Protein AF-U9SZT3-F1 (afdb_monomer)

Nearest PDB structures (foldseek):
  4ymj-assembly2_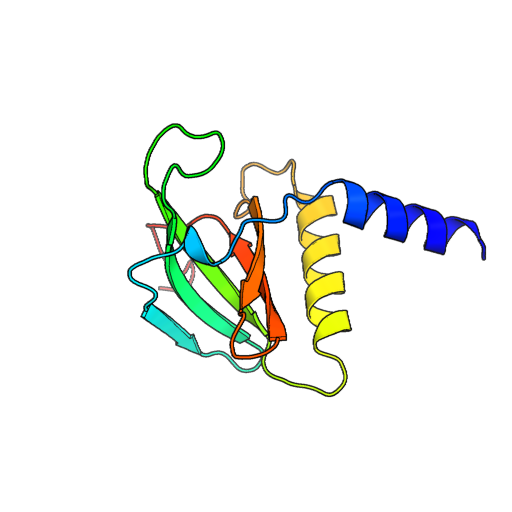B  TM=8.412E-01  e=5.856E-06  Homo sapiens
  4ymj-assembly1_A  TM=8.364E-01  e=5.856E-06  Homo sapiens
  5jfx-assembly1_A  TM=8.282E-01  e=1.746E-05  Homo sapiens
  8j5x-assembly1_A  TM=8.496E-01  e=4.379E-05  Homo sapiens
  5wr7-assembly1_A  TM=8.260E-01  e=4.134E-05  Homo sapiens

Sequence (114 aa):
MHYILSYDIETYKFMNYIPYSQFTNVKELAEGGFSIVYQATWLDGPKYTSDIIAILKRFKNSQDTDKYFVNELKSNYHCYNYAALIKTYGFTKDPQLDIYILVMQYAPEGDLHK

Structure (mmCIF, N/CA/C/O backbone):
data_AF-U9SZT3-F1
#
_entry.id   AF-U9SZT3-F1
#
loop_
_atom_site.group_PDB
_atom_site.id
_atom_site.type_symbol
_atom_site.label_atom_id
_atom_site.label_alt_id
_atom_site.label_comp_id
_atom_site.label_asym_id
_atom_site.label_entity_id
_atom_site.label_seq_id
_atom_site.pdbx_PDB_ins_code
_atom_site.Cartn_x
_atom_site.Cartn_y
_atom_site.Cartn_z
_atom_site.occupancy
_atom_site.B_iso_or_equiv
_atom_site.auth_seq_id
_atom_site.auth_comp_id
_atom_site.auth_asym_id
_atom_site.auth_atom_id
_atom_site.pdbx_PDB_model_num
ATOM 1 N N . MET A 1 1 ? -0.262 -9.446 31.075 1.00 42.59 1 MET A N 1
ATOM 2 C CA . MET A 1 1 ? -1.128 -8.542 30.284 1.00 42.59 1 MET A CA 1
ATOM 3 C C . MET A 1 1 ? -0.422 -7.266 29.785 1.00 42.59 1 MET A C 1
ATOM 5 O O . MET A 1 1 ? -0.983 -6.597 28.937 1.00 42.59 1 MET A O 1
ATOM 9 N N . HIS A 1 2 ? 0.815 -6.949 30.209 1.00 37.81 2 HIS A N 1
ATOM 10 C CA . HIS A 1 2 ? 1.611 -5.847 29.624 1.00 37.81 2 HIS A CA 1
ATOM 11 C C . HIS A 1 2 ? 2.470 -6.236 28.407 1.00 37.81 2 HIS A C 1
ATOM 13 O O . HIS A 1 2 ? 2.779 -5.380 27.591 1.00 37.81 2 HIS A O 1
ATOM 19 N N . TYR A 1 3 ? 2.797 -7.522 28.247 1.00 36.12 3 TYR A N 1
ATOM 20 C CA . TYR A 1 3 ? 3.670 -8.015 27.170 1.00 36.12 3 TYR A CA 1
ATOM 21 C C . TYR A 1 3 ? 3.040 -7.970 25.765 1.00 36.12 3 TYR A C 1
ATOM 23 O O . TYR A 1 3 ? 3.750 -7.893 24.770 1.00 36.12 3 TYR A O 1
ATOM 31 N N . ILE A 1 4 ? 1.706 -8.019 25.677 1.00 42.25 4 ILE A N 1
ATOM 32 C CA . ILE A 1 4 ? 0.982 -8.031 24.393 1.00 42.25 4 ILE A CA 1
ATOM 33 C C . ILE A 1 4 ? 0.928 -6.612 23.799 1.00 42.25 4 ILE A C 1
ATOM 35 O O . ILE A 1 4 ? 1.142 -6.432 22.607 1.00 42.25 4 ILE A O 1
ATOM 39 N N . LEU A 1 5 ? 0.746 -5.590 24.645 1.00 42.38 5 LEU A N 1
ATOM 40 C CA . LEU A 1 5 ? 0.706 -4.183 24.225 1.00 42.38 5 LEU A CA 1
ATOM 41 C C . LEU A 1 5 ? 2.077 -3.653 23.773 1.00 42.38 5 LEU A C 1
ATOM 43 O O . LEU A 1 5 ? 2.140 -2.838 22.859 1.00 42.38 5 LEU A O 1
ATOM 47 N N . SER A 1 6 ? 3.179 -4.118 24.372 1.00 46.75 6 SER A N 1
ATOM 48 C CA . SER A 1 6 ? 4.531 -3.725 23.944 1.00 46.75 6 SER A CA 1
ATOM 49 C C . SER A 1 6 ? 4.912 -4.311 22.583 1.00 46.75 6 SER A C 1
ATOM 51 O O . SER A 1 6 ? 5.572 -3.637 21.798 1.00 46.75 6 SER A O 1
ATOM 53 N N . TYR A 1 7 ? 4.461 -5.534 22.283 1.00 49.84 7 TYR A N 1
ATOM 54 C CA . TYR A 1 7 ? 4.713 -6.189 20.996 1.00 49.84 7 TYR A CA 1
ATOM 55 C C . TYR A 1 7 ? 3.952 -5.506 19.853 1.00 49.84 7 TYR A C 1
ATOM 57 O O . TYR A 1 7 ? 4.500 -5.297 18.770 1.00 49.84 7 TYR A O 1
ATOM 65 N N . ASP A 1 8 ? 2.713 -5.090 20.133 1.00 53.19 8 ASP A N 1
ATOM 66 C CA . ASP A 1 8 ? 1.885 -4.324 19.204 1.00 53.19 8 ASP A CA 1
ATOM 67 C C . ASP A 1 8 ? 2.537 -2.975 18.855 1.00 53.19 8 ASP A C 1
ATOM 69 O O . ASP A 1 8 ? 2.620 -2.616 17.683 1.00 53.19 8 ASP A O 1
ATOM 73 N N . ILE A 1 9 ? 3.090 -2.259 19.842 1.00 50.75 9 ILE A N 1
ATOM 74 C CA . ILE A 1 9 ? 3.803 -0.987 19.622 1.00 50.75 9 ILE A CA 1
ATOM 75 C C . ILE A 1 9 ? 5.079 -1.180 18.783 1.00 50.75 9 ILE A C 1
ATOM 77 O O . ILE A 1 9 ? 5.390 -0.334 17.943 1.00 50.75 9 ILE A O 1
ATOM 81 N N . GLU A 1 10 ? 5.812 -2.283 18.963 1.00 52.97 10 GLU A N 1
ATOM 82 C CA . GLU A 1 10 ? 6.974 -2.592 18.120 1.00 52.97 10 GLU A CA 1
ATOM 83 C C . GLU A 1 10 ? 6.576 -2.907 16.676 1.00 52.97 10 GLU A C 1
ATOM 85 O O . GLU A 1 10 ? 7.250 -2.445 15.759 1.00 52.97 10 GLU A O 1
ATOM 90 N N . THR A 1 11 ? 5.450 -3.591 16.444 1.00 52.44 11 THR A N 1
ATOM 91 C CA . THR A 1 11 ? 4.977 -3.888 15.078 1.00 52.44 11 THR A CA 1
ATOM 92 C C . THR A 1 11 ? 4.648 -2.613 14.294 1.00 52.44 11 THR A C 1
ATOM 94 O O . THR A 1 11 ? 4.986 -2.518 13.113 1.00 52.44 11 THR A O 1
ATOM 97 N N . TYR A 1 12 ? 4.078 -1.592 14.948 1.00 53.12 12 TYR A N 1
ATOM 98 C CA . TYR A 1 12 ? 3.876 -0.266 14.342 1.00 53.12 12 TYR A CA 1
ATOM 99 C C . TYR A 1 12 ? 5.187 0.476 14.051 1.00 53.12 12 TYR A C 1
ATOM 101 O O . TYR A 1 12 ? 5.245 1.278 13.121 1.00 53.12 12 TYR A O 1
ATOM 109 N N . LYS A 1 13 ? 6.246 0.216 14.825 1.00 52.66 13 LYS A N 1
ATOM 110 C CA . LYS A 1 13 ? 7.542 0.904 14.720 1.00 52.66 13 LYS A CA 1
ATOM 111 C C . LYS A 1 13 ? 8.345 0.514 13.473 1.00 52.66 13 LYS A C 1
ATOM 113 O O . LYS A 1 13 ? 9.279 1.228 13.119 1.00 52.66 13 LYS A O 1
ATOM 118 N N . PHE A 1 14 ? 7.996 -0.596 12.818 1.00 55.06 14 PHE A N 1
ATOM 119 C CA . PHE A 1 14 ? 8.758 -1.170 11.702 1.00 55.06 14 PHE A CA 1
ATOM 120 C C . PHE A 1 14 ? 8.134 -0.980 10.316 1.00 55.06 14 PHE A C 1
ATOM 122 O O . PHE A 1 14 ? 8.759 -1.363 9.326 1.00 55.06 14 PHE A O 1
ATOM 129 N N . MET A 1 15 ? 6.940 -0.391 10.201 1.00 68.94 15 MET A N 1
ATOM 130 C CA . MET A 1 15 ? 6.326 -0.177 8.888 1.00 68.94 15 MET A CA 1
ATOM 131 C C . MET A 1 15 ? 6.517 1.243 8.385 1.00 68.94 15 MET A C 1
ATOM 133 O O . MET A 1 15 ? 6.213 2.218 9.068 1.00 68.94 15 MET A O 1
ATOM 137 N N . ASN A 1 16 ? 7.009 1.340 7.152 1.00 84.19 16 ASN A N 1
ATOM 138 C CA . ASN A 1 16 ? 7.284 2.613 6.512 1.00 84.19 16 ASN A CA 1
ATOM 139 C C . ASN A 1 16 ? 5.967 3.327 6.196 1.00 84.19 16 ASN A C 1
ATOM 141 O O . ASN A 1 16 ? 5.149 2.825 5.420 1.00 84.19 16 ASN A O 1
ATOM 145 N N . TYR A 1 17 ? 5.780 4.510 6.779 1.00 89.38 17 TYR A N 1
ATOM 146 C CA . TYR A 1 17 ? 4.778 5.449 6.295 1.00 89.38 17 TYR A CA 1
ATOM 147 C C . TYR A 1 17 ? 5.243 6.023 4.956 1.00 89.38 17 TYR A C 1
ATOM 149 O O . TYR A 1 17 ? 6.350 6.554 4.852 1.00 89.38 17 TYR A O 1
ATOM 157 N N . ILE A 1 18 ? 4.388 5.921 3.942 1.00 92.69 18 ILE A N 1
ATOM 158 C CA . ILE A 1 18 ? 4.652 6.419 2.595 1.00 92.69 18 ILE A CA 1
ATOM 159 C C . ILE A 1 18 ? 3.681 7.574 2.329 1.00 92.69 18 ILE A C 1
ATOM 161 O O . ILE A 1 18 ? 2.464 7.362 2.388 1.00 92.69 18 ILE A O 1
ATOM 165 N N . PRO A 1 19 ? 4.165 8.798 2.049 1.00 94.31 19 PRO A N 1
ATOM 166 C CA . PRO A 1 19 ? 3.289 9.923 1.747 1.00 94.31 19 PRO A CA 1
ATOM 167 C C . PRO A 1 19 ? 2.364 9.608 0.569 1.00 94.31 19 PRO A C 1
ATOM 169 O O . PRO A 1 19 ? 2.828 9.161 -0.478 1.00 94.31 19 PRO A O 1
ATOM 172 N N . TYR A 1 20 ? 1.063 9.877 0.717 1.00 95.38 20 TYR A N 1
ATOM 173 C CA . TYR A 1 20 ? 0.074 9.579 -0.329 1.00 95.38 20 TYR A CA 1
ATOM 174 C C . TYR A 1 20 ? 0.385 10.282 -1.658 1.00 95.38 20 TYR A C 1
ATOM 176 O O . TYR A 1 20 ? 0.115 9.751 -2.729 1.00 95.38 20 TYR A O 1
ATOM 184 N N . SER A 1 21 ? 1.035 11.447 -1.594 1.00 94.88 21 SER A N 1
ATOM 185 C CA . SER A 1 21 ? 1.494 12.206 -2.760 1.00 94.88 21 SER A CA 1
ATOM 186 C C . SER A 1 21 ? 2.526 11.480 -3.631 1.00 94.88 21 SER A C 1
ATOM 188 O O . SER A 1 21 ? 2.747 11.908 -4.759 1.00 94.88 21 SER A O 1
ATOM 190 N N . GLN A 1 22 ? 3.151 10.399 -3.149 1.00 95.88 22 GLN A N 1
ATOM 191 C CA . GLN A 1 22 ? 4.033 9.561 -3.968 1.00 95.88 22 GLN A CA 1
ATOM 192 C C . GLN A 1 22 ? 3.263 8.639 -4.922 1.00 95.88 22 GLN A C 1
ATOM 194 O O . GLN A 1 22 ? 3.872 8.030 -5.797 1.00 95.88 22 GLN A O 1
ATOM 199 N N . PHE A 1 23 ? 1.943 8.514 -4.770 1.00 96.75 23 PHE A N 1
ATOM 200 C CA . PHE A 1 23 ? 1.122 7.659 -5.616 1.00 96.75 23 PHE A CA 1
ATOM 201 C C . PHE A 1 23 ? 0.385 8.484 -6.667 1.00 96.75 23 PHE A C 1
ATOM 203 O O . PHE A 1 23 ? -0.362 9.412 -6.363 1.00 96.75 23 PHE A O 1
ATOM 210 N N . THR A 1 24 ? 0.577 8.113 -7.928 1.00 96.62 24 THR A N 1
ATOM 211 C CA . THR A 1 24 ? -0.079 8.726 -9.087 1.00 96.62 24 THR A CA 1
ATOM 212 C C . THR A 1 24 ? -0.806 7.664 -9.906 1.00 96.62 24 THR A C 1
ATOM 214 O O . THR A 1 24 ? -0.643 6.465 -9.675 1.00 96.62 24 THR A O 1
ATOM 217 N N . ASN A 1 25 ? -1.646 8.086 -10.858 1.00 96.69 25 ASN A N 1
ATOM 218 C CA . ASN A 1 25 ? -2.413 7.177 -11.722 1.00 96.69 25 ASN A CA 1
ATOM 219 C C . ASN A 1 25 ? -3.228 6.126 -10.945 1.00 96.69 25 ASN A C 1
ATOM 221 O O . ASN A 1 25 ? -3.333 4.979 -11.381 1.00 96.69 25 ASN A O 1
ATOM 225 N N . VAL A 1 26 ? -3.785 6.516 -9.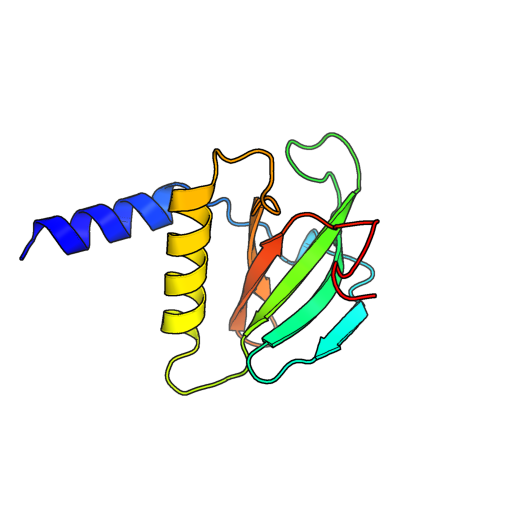793 1.00 96.19 26 VAL A N 1
ATOM 226 C CA . VAL A 1 26 ? -4.565 5.625 -8.929 1.00 96.19 26 VAL A CA 1
ATOM 227 C C . VAL A 1 26 ? -5.835 5.189 -9.664 1.00 96.19 26 VAL A C 1
ATOM 229 O O . VAL A 1 26 ? -6.652 6.024 -10.052 1.00 96.19 26 VAL A O 1
ATOM 232 N N . LYS A 1 27 ? -5.991 3.882 -9.879 1.00 96.88 27 LYS A N 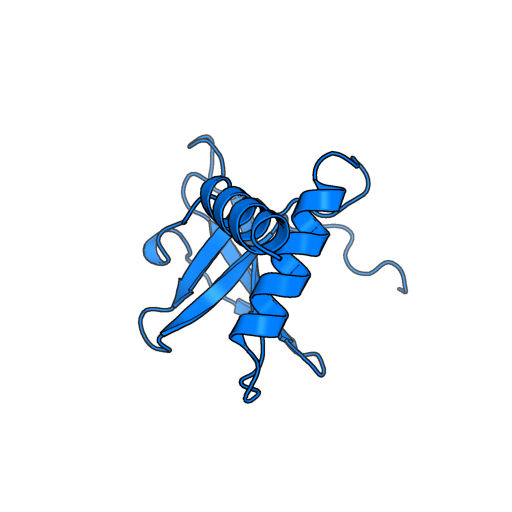1
ATOM 233 C CA . LYS A 1 27 ? -7.115 3.266 -10.596 1.00 96.88 27 LYS A CA 1
ATOM 234 C C . LYS A 1 27 ? -7.641 2.078 -9.816 1.00 96.88 27 LYS A C 1
ATOM 236 O O . LYS A 1 27 ? -6.862 1.250 -9.361 1.00 96.88 27 LYS A O 1
ATOM 241 N N . GLU A 1 28 ? -8.954 1.974 -9.681 1.00 96.25 28 GLU A N 1
ATOM 242 C CA . GLU A 1 28 ? -9.574 0.795 -9.081 1.00 96.25 28 GLU A CA 1
ATOM 243 C C . GLU A 1 28 ? -9.346 -0.432 -9.974 1.00 96.25 28 GLU A C 1
ATOM 245 O O . GLU A 1 28 ? -9.530 -0.362 -11.189 1.00 96.25 28 GLU A O 1
ATOM 250 N N . LEU A 1 29 ? -8.905 -1.539 -9.374 1.00 93.56 29 LEU A N 1
ATOM 251 C CA . LEU A 1 29 ? -8.737 -2.826 -10.051 1.00 93.56 29 LEU A CA 1
ATOM 252 C C . LEU A 1 29 ? -9.879 -3.784 -9.736 1.00 93.56 29 LEU A C 1
ATOM 254 O O . LEU A 1 29 ? -10.329 -4.513 -10.616 1.00 93.56 29 LEU A O 1
ATOM 258 N N . ALA A 1 30 ? -10.283 -3.832 -8.468 1.00 93.12 30 ALA A N 1
ATOM 259 C CA . ALA A 1 30 ? -11.278 -4.773 -7.990 1.00 93.12 30 ALA A CA 1
ATOM 260 C C . ALA A 1 30 ? -11.897 -4.306 -6.674 1.00 93.12 30 ALA A C 1
ATOM 262 O O . ALA A 1 30 ? -11.233 -3.707 -5.824 1.00 93.12 30 ALA A O 1
ATOM 263 N N . GLU A 1 31 ? -13.147 -4.694 -6.466 1.00 94.19 31 GLU A N 1
ATOM 264 C CA . GLU A 1 31 ? -13.870 -4.510 -5.218 1.00 94.19 31 GLU A CA 1
ATOM 265 C C . GLU A 1 31 ? -14.355 -5.872 -4.709 1.00 94.19 31 GLU A C 1
ATOM 267 O O . GLU A 1 31 ? -15.076 -6.595 -5.393 1.00 94.19 31 GLU A O 1
ATOM 272 N N . GLY A 1 32 ? -13.941 -6.237 -3.496 1.00 88.19 32 GLY A N 1
ATOM 273 C CA . GLY A 1 32 ? -14.407 -7.435 -2.798 1.00 88.19 32 GLY A CA 1
ATOM 274 C C . GLY A 1 32 ? -15.413 -7.098 -1.698 1.00 88.19 32 GLY A C 1
ATOM 275 O O . GLY A 1 32 ? -15.798 -5.946 -1.512 1.00 88.19 32 GLY A O 1
ATOM 276 N N . GLY A 1 33 ? -15.805 -8.091 -0.895 1.00 87.38 33 GLY A N 1
ATOM 277 C CA . GLY A 1 33 ? -16.715 -7.873 0.241 1.00 87.38 33 GLY A CA 1
ATOM 278 C C . GLY A 1 33 ? -16.142 -6.960 1.337 1.00 87.38 33 GLY A C 1
ATOM 279 O O . GLY A 1 33 ? -16.886 -6.200 1.949 1.00 87.38 33 GLY A O 1
ATOM 280 N N . PHE A 1 34 ? -14.820 -6.985 1.543 1.00 85.06 34 PHE A N 1
ATOM 281 C CA . PHE A 1 34 ? -14.156 -6.323 2.680 1.00 85.06 34 PHE A CA 1
ATOM 282 C C . PHE A 1 34 ? -13.228 -5.166 2.295 1.00 85.06 34 PHE A C 1
ATOM 284 O O . PHE A 1 34 ? -12.907 -4.321 3.131 1.00 85.06 34 PHE A O 1
ATOM 291 N N . SER A 1 35 ? -12.775 -5.114 1.045 1.00 90.00 35 SER A N 1
ATOM 292 C CA . SER A 1 35 ? -11.776 -4.144 0.600 1.00 90.00 35 SER A CA 1
ATOM 293 C C . SER A 1 35 ? -11.971 -3.752 -0.855 1.00 90.00 35 SER A C 1
ATOM 295 O O . SER A 1 35 ? -12.540 -4.511 -1.639 1.00 90.00 35 SER A O 1
ATOM 297 N N . ILE A 1 36 ? -11.432 -2.592 -1.204 1.00 93.25 36 ILE A N 1
ATOM 298 C CA . ILE A 1 36 ? -11.259 -2.115 -2.569 1.00 93.25 36 ILE A CA 1
ATOM 299 C C . ILE A 1 36 ? -9.755 -2.108 -2.849 1.00 93.25 36 ILE A C 1
ATOM 301 O O . ILE A 1 36 ? -8.957 -1.683 -2.007 1.00 93.25 36 ILE A O 1
ATOM 305 N N . VAL A 1 37 ? -9.366 -2.634 -4.003 1.00 94.19 37 VAL A N 1
ATOM 306 C CA . VAL A 1 37 ? -7.976 -2.746 -4.437 1.00 94.19 37 VAL A CA 1
ATOM 307 C C . VAL A 1 37 ? -7.756 -1.774 -5.582 1.00 94.19 37 VAL A C 1
ATOM 309 O O . VAL A 1 37 ? -8.438 -1.845 -6.604 1.00 94.19 37 VAL A O 1
ATOM 312 N N . TYR A 1 38 ? -6.774 -0.894 -5.422 1.00 96.12 38 TYR A N 1
ATOM 313 C CA . TYR A 1 38 ? -6.355 0.049 -6.448 1.00 96.12 38 TYR A CA 1
ATOM 314 C C . TYR A 1 38 ? -4.941 -0.277 -6.925 1.00 96.12 38 TYR A C 1
ATOM 316 O O . TYR A 1 38 ? -4.090 -0.724 -6.157 1.00 96.12 38 TYR A O 1
ATOM 324 N N . GLN A 1 39 ? -4.683 -0.008 -8.196 1.00 96.81 39 GLN A N 1
ATOM 325 C CA . GLN A 1 39 ? -3.352 0.086 -8.771 1.00 96.81 39 GLN A CA 1
ATOM 326 C C . GLN A 1 39 ? -2.901 1.540 -8.748 1.00 96.81 39 GLN A C 1
ATOM 328 O O . GLN A 1 39 ? -3.688 2.423 -9.081 1.00 96.81 39 GLN A O 1
ATOM 333 N N . ALA A 1 40 ? -1.636 1.791 -8.436 1.00 97.44 40 ALA A N 1
ATOM 334 C CA . ALA A 1 40 ? -1.037 3.112 -8.559 1.00 97.44 40 ALA A CA 1
ATOM 335 C C . ALA A 1 40 ? 0.402 3.019 -9.074 1.00 97.44 40 ALA A C 1
ATOM 337 O O . ALA A 1 40 ? 1.084 2.014 -8.872 1.00 97.44 40 ALA A O 1
ATOM 338 N N . THR A 1 41 ? 0.877 4.085 -9.707 1.00 97.62 41 THR A N 1
ATOM 339 C CA . THR A 1 41 ? 2.307 4.313 -9.914 1.00 97.62 41 THR A CA 1
ATOM 340 C C . THR A 1 41 ? 2.878 4.901 -8.628 1.00 97.62 41 THR A C 1
ATOM 342 O O . THR A 1 41 ? 2.456 5.978 -8.210 1.00 97.62 41 THR A O 1
ATOM 345 N N . TRP A 1 42 ? 3.817 4.204 -7.993 1.00 96.69 42 TRP A N 1
ATOM 346 C CA . TRP A 1 42 ? 4.576 4.707 -6.853 1.00 96.69 42 TRP A CA 1
ATOM 347 C C . TRP A 1 42 ? 5.864 5.360 -7.356 1.00 96.69 42 TRP A C 1
ATOM 349 O O . TRP A 1 42 ? 6.753 4.658 -7.840 1.00 96.69 42 TRP A O 1
ATOM 359 N N . LEU A 1 43 ? 5.935 6.687 -7.238 1.00 95.06 43 LEU A N 1
ATOM 360 C CA . LEU A 1 43 ? 7.094 7.496 -7.612 1.00 95.06 43 LEU A CA 1
ATOM 361 C C . LEU A 1 43 ? 8.304 7.152 -6.745 1.00 95.06 43 LEU A C 1
ATOM 363 O O . LEU A 1 43 ? 8.168 7.024 -5.527 1.00 95.06 43 LEU A O 1
ATOM 367 N N . ASP A 1 44 ? 9.461 6.979 -7.381 1.00 87.69 44 ASP A N 1
ATOM 368 C CA . ASP A 1 44 ? 10.745 6.578 -6.782 1.00 87.69 44 ASP A CA 1
ATOM 369 C C . ASP A 1 44 ? 10.750 5.195 -6.091 1.00 87.69 44 ASP A C 1
ATOM 371 O O . ASP A 1 44 ? 11.814 4.640 -5.802 1.00 87.69 44 ASP A O 1
ATOM 375 N N . GLY A 1 45 ? 9.584 4.583 -5.887 1.00 86.19 45 GLY A N 1
ATOM 376 C CA . GLY A 1 45 ? 9.425 3.222 -5.402 1.00 86.19 45 GLY A CA 1
ATOM 377 C C . GLY A 1 45 ? 10.114 2.936 -4.057 1.00 86.19 45 GLY A C 1
ATOM 378 O O . GLY A 1 45 ? 10.574 3.823 -3.328 1.00 86.19 45 GLY A O 1
ATOM 379 N N . PRO A 1 46 ? 10.217 1.653 -3.677 1.00 81.06 46 PRO A N 1
ATOM 380 C CA . PRO A 1 46 ? 10.945 1.266 -2.483 1.00 81.06 46 PRO A CA 1
ATOM 381 C C . PRO A 1 46 ? 12.449 1.497 -2.693 1.00 81.06 46 PRO A C 1
ATOM 383 O O . PRO A 1 46 ? 13.042 0.932 -3.605 1.00 81.06 46 PRO A O 1
ATOM 386 N N . LYS A 1 47 ? 13.084 2.239 -1.775 1.00 80.00 47 LYS A N 1
ATOM 387 C CA . LYS A 1 47 ? 14.520 2.598 -1.790 1.00 80.00 47 LYS A CA 1
ATOM 388 C C . LYS A 1 47 ? 14.938 3.624 -2.857 1.00 80.00 47 LYS A C 1
ATOM 390 O O . LYS A 1 47 ? 16.135 3.734 -3.109 1.00 80.00 47 LYS A O 1
ATOM 395 N N . TYR A 1 48 ? 14.004 4.397 -3.412 1.00 79.50 48 TYR A N 1
ATOM 396 C CA . TYR A 1 48 ? 14.311 5.517 -4.314 1.00 79.50 48 TYR A CA 1
ATOM 397 C C . TYR A 1 48 ? 15.068 5.106 -5.588 1.00 79.50 48 TYR A C 1
ATOM 399 O O . TYR A 1 48 ? 15.994 5.791 -6.017 1.00 79.50 48 TYR A O 1
ATOM 407 N N . THR A 1 49 ? 14.742 3.940 -6.155 1.00 78.81 49 THR A N 1
ATOM 408 C CA . THR A 1 49 ? 15.473 3.388 -7.308 1.00 78.81 49 THR A CA 1
ATOM 409 C C . THR A 1 49 ? 14.773 3.630 -8.637 1.00 78.81 49 THR A C 1
ATOM 411 O O . THR A 1 49 ? 15.447 3.833 -9.643 1.00 78.81 49 THR A O 1
ATOM 414 N N . SER A 1 50 ? 13.441 3.551 -8.665 1.00 88.44 50 SER A N 1
ATOM 415 C CA . SER A 1 50 ? 12.638 3.702 -9.881 1.00 88.44 50 SER A CA 1
ATOM 416 C C . SER A 1 50 ? 11.152 3.713 -9.550 1.00 88.44 50 SER A C 1
ATOM 418 O O . SER A 1 50 ? 10.729 3.052 -8.599 1.00 88.44 50 SER A O 1
ATOM 420 N N . ASP A 1 51 ? 10.357 4.339 -10.411 1.00 93.31 51 ASP A N 1
ATOM 421 C CA . ASP A 1 51 ? 8.904 4.212 -10.370 1.00 93.31 51 ASP A CA 1
ATOM 422 C C . ASP A 1 51 ? 8.482 2.748 -10.534 1.00 93.31 51 ASP A C 1
ATOM 424 O O . ASP A 1 51 ? 8.992 2.025 -11.396 1.00 93.31 51 ASP A O 1
ATOM 428 N N . ILE A 1 52 ? 7.531 2.306 -9.713 1.00 94.38 52 ILE A N 1
ATOM 429 C CA . ILE A 1 52 ? 6.961 0.958 -9.805 1.00 94.38 52 ILE A CA 1
ATOM 430 C C . ILE A 1 52 ? 5.438 0.994 -9.783 1.00 94.38 52 ILE A C 1
ATOM 432 O O . ILE A 1 52 ? 4.821 1.972 -9.365 1.00 94.38 52 ILE A O 1
ATOM 436 N N . ILE A 1 53 ? 4.816 -0.112 -10.185 1.00 95.81 53 ILE A N 1
ATOM 437 C CA . ILE A 1 53 ? 3.395 -0.335 -9.930 1.00 95.81 53 ILE A CA 1
ATOM 438 C C . ILE A 1 53 ? 3.230 -0.899 -8.517 1.00 95.81 53 ILE A C 1
ATOM 440 O O . ILE A 1 53 ? 3.830 -1.917 -8.167 1.00 95.81 53 ILE A O 1
ATOM 444 N N . ALA A 1 54 ? 2.405 -0.232 -7.717 1.00 95.50 54 ALA A N 1
ATOM 445 C CA . ALA A 1 54 ? 2.034 -0.644 -6.374 1.00 95.50 54 ALA A CA 1
ATOM 446 C C . ALA A 1 54 ? 0.536 -0.951 -6.293 1.00 95.50 54 ALA A C 1
ATOM 448 O O . ALA A 1 54 ? -0.283 -0.384 -7.023 1.00 95.50 54 ALA A O 1
ATOM 449 N N . ILE A 1 55 ? 0.192 -1.840 -5.367 1.00 96.12 55 ILE A N 1
ATOM 450 C CA . ILE A 1 55 ? -1.183 -2.120 -4.977 1.00 96.12 55 ILE A CA 1
ATOM 451 C C . ILE A 1 55 ? -1.508 -1.340 -3.710 1.00 96.12 55 ILE A C 1
ATOM 453 O O . ILE A 1 55 ? -0.795 -1.427 -2.712 1.00 96.12 55 ILE A O 1
ATOM 457 N N . LEU A 1 56 ? -2.607 -0.598 -3.758 1.00 95.31 56 LEU A N 1
ATOM 458 C CA . LEU A 1 56 ? -3.190 0.109 -2.632 1.00 95.31 56 LEU A CA 1
ATOM 459 C C . LEU A 1 56 ? -4.447 -0.645 -2.194 1.00 95.31 56 LEU A C 1
ATOM 461 O O . LEU A 1 56 ? -5.462 -0.637 -2.893 1.00 95.31 56 LEU A O 1
ATOM 465 N N . LYS A 1 57 ? -4.383 -1.322 -1.045 1.00 93.00 57 LYS A N 1
ATOM 466 C CA . LYS A 1 57 ? -5.525 -2.054 -0.485 1.00 93.00 57 LYS A CA 1
ATOM 467 C C . LYS A 1 57 ? -6.202 -1.208 0.586 1.00 93.00 57 LYS A C 1
ATOM 469 O O . LYS A 1 57 ? -5.645 -0.970 1.659 1.00 93.00 57 LYS A O 1
ATOM 474 N N . ARG A 1 58 ? -7.420 -0.767 0.280 1.00 91.19 58 ARG A N 1
ATOM 475 C CA . ARG A 1 58 ? -8.287 0.010 1.166 1.00 91.19 58 ARG A CA 1
ATOM 476 C C . ARG A 1 58 ? -9.352 -0.900 1.760 1.00 91.19 58 ARG A C 1
ATOM 478 O O . ARG A 1 58 ? -10.089 -1.546 1.021 1.00 91.19 58 ARG A O 1
ATOM 485 N N . PHE A 1 59 ? -9.501 -0.903 3.076 1.00 87.56 59 PHE A N 1
ATOM 486 C CA . PHE A 1 59 ? -10.610 -1.601 3.726 1.00 87.56 59 PHE A CA 1
ATOM 487 C C . PHE A 1 59 ? -11.881 -0.752 3.676 1.00 87.56 59 PHE A C 1
ATOM 489 O O . PHE A 1 59 ? -11.830 0.475 3.782 1.00 87.56 59 PHE A O 1
ATOM 496 N N . LYS A 1 60 ? -13.029 -1.399 3.466 1.00 86.00 60 LYS A N 1
ATOM 497 C CA . LYS A 1 60 ? -14.322 -0.711 3.501 1.00 86.00 60 LYS A CA 1
ATOM 498 C C . LYS A 1 60 ? -14.647 -0.323 4.940 1.00 86.00 60 LYS A C 1
ATOM 500 O O . LYS A 1 60 ? -14.365 -1.095 5.856 1.00 86.00 60 LYS A O 1
ATOM 505 N N . ASN A 1 61 ? -15.272 0.844 5.112 1.00 69.81 61 ASN A N 1
ATOM 506 C CA . ASN A 1 61 ? -15.682 1.339 6.423 1.00 69.81 61 ASN A CA 1
ATOM 507 C C . ASN A 1 61 ? -16.655 0.360 7.091 1.00 69.81 61 ASN A C 1
ATOM 509 O O . ASN A 1 61 ? -17.849 0.343 6.802 1.00 69.81 61 ASN A O 1
ATOM 513 N N . SER A 1 62 ? -16.125 -0.431 8.015 1.00 58.88 62 SER A N 1
ATOM 514 C CA . SER A 1 62 ? -16.877 -1.058 9.096 1.00 58.88 62 SER A CA 1
ATOM 515 C C . SER A 1 62 ? -16.532 -0.320 10.391 1.00 58.88 62 SER A C 1
ATOM 517 O O . SER A 1 62 ? -15.510 0.370 10.457 1.00 58.88 62 SER A O 1
ATOM 519 N N . GLN A 1 63 ? -17.342 -0.463 11.442 1.00 60.50 63 GLN A N 1
ATOM 520 C CA . GLN A 1 63 ? -17.017 0.085 12.771 1.00 60.50 63 GLN A CA 1
ATOM 521 C C . GLN A 1 63 ? -15.636 -0.384 13.303 1.00 60.50 63 GLN A C 1
ATOM 523 O O . GLN A 1 63 ? -15.139 0.177 14.270 1.00 60.50 63 GLN A O 1
ATOM 528 N N . ASP A 1 64 ? -14.995 -1.350 12.627 1.00 65.81 64 ASP A N 1
ATOM 529 C CA . ASP A 1 64 ? -13.726 -1.995 12.964 1.00 65.81 64 ASP A CA 1
ATOM 530 C C . ASP A 1 64 ? -12.619 -1.811 11.895 1.00 65.81 64 ASP A C 1
ATOM 532 O O . ASP A 1 64 ? -11.684 -2.610 11.826 1.00 65.81 64 ASP A O 1
ATOM 536 N N . THR A 1 65 ? -12.693 -0.800 11.021 1.00 67.69 65 THR A N 1
ATOM 537 C CA . THR A 1 65 ? -11.742 -0.634 9.889 1.00 67.69 65 THR A CA 1
ATOM 538 C C . THR A 1 65 ? -10.274 -0.624 10.332 1.00 67.69 65 THR A C 1
ATOM 540 O O . THR A 1 65 ? -9.446 -1.321 9.742 1.00 67.69 65 THR A O 1
ATOM 543 N N . ASP A 1 66 ? -9.970 0.066 11.433 1.00 70.44 66 ASP A N 1
ATOM 544 C CA . ASP A 1 66 ? -8.627 0.090 12.018 1.00 70.44 66 ASP A CA 1
ATOM 545 C C . ASP A 1 66 ? -8.193 -1.295 12.502 1.00 70.44 66 ASP A C 1
ATOM 547 O O . ASP A 1 66 ? -7.053 -1.698 12.304 1.00 70.44 66 ASP A O 1
ATOM 551 N N . LYS A 1 67 ? -9.106 -2.082 13.074 1.00 75.25 67 LYS A N 1
ATOM 552 C CA . LYS A 1 67 ? -8.816 -3.445 13.531 1.00 75.25 67 LYS A CA 1
ATOM 553 C C . LYS A 1 67 ? -8.504 -4.379 12.363 1.00 75.25 67 LYS A C 1
ATOM 555 O O . LYS A 1 67 ? -7.581 -5.183 12.475 1.00 75.25 67 LYS A O 1
ATOM 560 N N . TYR A 1 68 ? -9.231 -4.285 11.247 1.00 74.25 68 TYR A N 1
ATOM 561 C CA . TYR A 1 68 ? -8.932 -5.075 10.045 1.00 74.25 68 TYR A CA 1
ATOM 562 C C . TYR A 1 68 ? -7.584 -4.702 9.445 1.00 74.25 68 TYR A C 1
ATOM 564 O O . TYR A 1 68 ? -6.775 -5.591 9.178 1.00 74.25 68 TYR A O 1
ATOM 572 N N . PHE A 1 69 ? -7.321 -3.400 9.312 1.00 77.50 69 PHE A N 1
ATOM 573 C CA . PHE A 1 69 ? -6.028 -2.899 8.868 1.00 77.50 69 PHE A CA 1
ATOM 574 C C . PHE A 1 69 ? -4.905 -3.441 9.757 1.00 77.50 69 PHE A C 1
ATOM 576 O O . PHE A 1 69 ? -3.971 -4.053 9.252 1.00 77.50 69 PHE A O 1
ATOM 583 N N . VAL A 1 70 ? -5.032 -3.315 11.079 1.00 75.38 70 VAL A N 1
ATOM 584 C CA . VAL A 1 70 ? -4.027 -3.774 12.047 1.00 75.38 70 VAL A CA 1
ATOM 585 C C . VAL A 1 70 ? -3.841 -5.2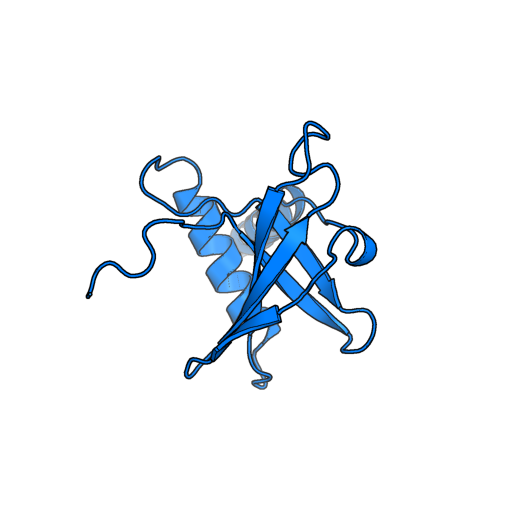88 12.026 1.00 75.38 70 VAL A C 1
ATOM 587 O O . VAL A 1 70 ? -2.710 -5.763 12.080 1.00 75.38 70 VAL A O 1
ATOM 590 N N . ASN A 1 71 ? -4.918 -6.064 11.929 1.00 78.19 71 ASN A N 1
ATOM 591 C CA . ASN A 1 71 ? -4.829 -7.522 11.876 1.00 78.19 71 ASN A CA 1
ATOM 592 C C . ASN A 1 71 ? -4.132 -7.998 10.603 1.00 78.19 71 ASN A C 1
ATOM 594 O O . ASN A 1 71 ? -3.254 -8.858 10.666 1.00 78.19 71 ASN A O 1
ATOM 598 N N . GLU A 1 72 ? -4.490 -7.429 9.453 1.00 76.75 72 GLU A N 1
ATOM 599 C CA . GLU A 1 72 ? -3.849 -7.789 8.194 1.00 76.75 72 GLU A CA 1
ATOM 600 C C . GLU A 1 72 ? -2.389 -7.323 8.159 1.00 76.75 72 GLU A C 1
ATOM 602 O O . GLU A 1 72 ? -1.512 -8.036 7.673 1.00 76.75 72 GLU A O 1
ATOM 607 N N . LEU A 1 73 ? -2.103 -6.178 8.769 1.00 75.12 73 LEU A N 1
ATOM 608 C CA . LEU A 1 73 ? -0.759 -5.651 8.956 1.00 75.12 73 LEU A CA 1
ATOM 609 C C . LEU A 1 73 ? 0.104 -6.587 9.824 1.00 75.12 73 LEU A C 1
ATOM 611 O O . LEU A 1 73 ? 1.207 -6.959 9.418 1.00 75.12 73 LEU A O 1
ATOM 615 N N . LYS A 1 74 ? -0.416 -7.067 10.962 1.00 74.56 74 LYS A N 1
ATOM 616 C CA . LYS A 1 74 ? 0.251 -8.079 11.805 1.00 74.56 74 LYS A CA 1
ATOM 617 C C . LYS A 1 74 ? 0.476 -9.387 11.045 1.00 74.56 74 LYS A C 1
ATOM 619 O O . LYS A 1 74 ? 1.576 -9.936 11.082 1.00 74.56 74 LYS A O 1
ATOM 624 N N . SER A 1 75 ? -0.537 -9.863 10.319 1.00 74.62 75 SER A N 1
ATOM 625 C CA . SER A 1 75 ? -0.440 -11.093 9.525 1.00 74.62 75 SER A CA 1
ATOM 626 C C . SER A 1 75 ? 0.658 -10.997 8.464 1.00 74.62 75 SER A C 1
ATOM 628 O O . SER A 1 75 ? 1.465 -11.913 8.336 1.00 74.62 75 SER A O 1
ATOM 630 N N . ASN A 1 76 ? 0.743 -9.874 7.744 1.00 71.88 76 ASN A N 1
ATOM 631 C CA . ASN A 1 76 ? 1.789 -9.645 6.746 1.00 71.88 76 ASN A CA 1
ATOM 632 C C . ASN A 1 76 ? 3.189 -9.582 7.372 1.00 71.88 76 ASN A C 1
ATOM 634 O O . ASN A 1 76 ? 4.136 -10.105 6.790 1.00 71.88 76 ASN A O 1
ATOM 638 N N . TYR A 1 77 ? 3.330 -8.997 8.566 1.00 70.69 77 TYR A N 1
ATOM 639 C CA . TYR A 1 77 ? 4.612 -8.948 9.272 1.00 70.69 77 TYR A CA 1
ATOM 640 C C . TYR A 1 77 ? 5.119 -10.340 9.672 1.00 70.69 77 TYR A C 1
ATOM 642 O O . TYR A 1 77 ? 6.266 -10.682 9.387 1.00 70.69 77 TYR A O 1
ATOM 650 N N . HIS A 1 78 ? 4.263 -11.177 10.268 1.00 67.81 78 HIS A N 1
ATOM 651 C CA . HIS A 1 78 ? 4.630 -12.558 10.622 1.00 67.81 78 HIS A CA 1
ATOM 652 C C . HIS A 1 78 ? 5.066 -13.390 9.407 1.00 67.81 78 HIS A C 1
ATOM 654 O O . HIS A 1 78 ? 5.833 -14.345 9.527 1.00 67.81 78 HIS A O 1
ATOM 660 N N . CYS A 1 79 ? 4.602 -12.984 8.2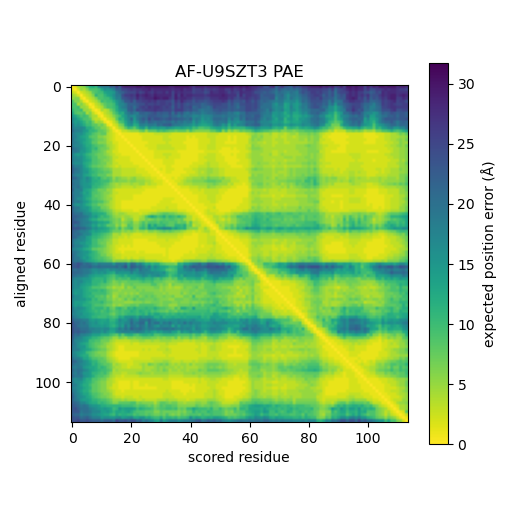33 1.00 65.19 79 CYS A N 1
ATOM 661 C CA . CYS A 1 79 ? 4.836 -13.621 6.955 1.00 65.19 79 CYS A CA 1
ATOM 662 C C . CYS A 1 79 ? 5.948 -12.961 6.112 1.00 65.19 79 CYS A C 1
ATOM 664 O O . CYS A 1 79 ? 6.277 -13.469 5.041 1.00 65.19 79 CYS A O 1
ATOM 666 N N . TYR A 1 80 ? 6.558 -11.870 6.587 1.00 62.03 80 TYR A N 1
ATOM 667 C CA . TYR A 1 80 ? 7.402 -10.967 5.790 1.00 62.03 80 TYR A CA 1
ATOM 668 C C . TYR A 1 80 ? 8.611 -11.640 5.110 1.00 62.03 80 TYR A C 1
ATOM 670 O O . TYR A 1 80 ? 9.038 -11.205 4.042 1.00 62.03 80 TYR A O 1
ATOM 678 N N . ASN A 1 81 ? 9.151 -12.713 5.698 1.00 59.59 81 ASN A N 1
ATOM 679 C CA . ASN A 1 81 ? 10.335 -13.420 5.188 1.00 59.59 81 ASN A CA 1
ATOM 680 C C . ASN A 1 81 ? 10.022 -14.639 4.302 1.00 59.59 81 ASN A C 1
ATOM 682 O O . ASN A 1 81 ? 10.946 -15.349 3.904 1.00 59.59 81 ASN A O 1
ATOM 686 N N . TYR A 1 82 ? 8.757 -14.899 3.967 1.00 65.62 82 TYR A N 1
ATOM 687 C CA . TYR A 1 82 ? 8.413 -15.980 3.044 1.00 65.62 82 TYR A CA 1
ATOM 688 C C . TYR A 1 82 ? 8.386 -15.455 1.608 1.00 65.62 82 TYR A C 1
ATOM 690 O O . TYR A 1 82 ? 7.485 -14.718 1.219 1.00 65.62 82 TYR A O 1
ATOM 698 N N . ALA A 1 83 ? 9.365 -15.877 0.801 1.00 58.78 83 ALA A N 1
ATOM 699 C CA . ALA A 1 83 ? 9.555 -15.439 -0.588 1.00 58.78 83 ALA A CA 1
ATOM 700 C C . ALA A 1 83 ? 8.344 -15.678 -1.518 1.00 58.78 83 ALA A C 1
ATOM 702 O O . ALA A 1 83 ? 8.285 -15.101 -2.597 1.00 58.78 83 ALA A O 1
ATOM 703 N N . ALA A 1 84 ? 7.392 -16.520 -1.106 1.00 63.81 84 ALA A N 1
ATOM 704 C CA . ALA A 1 84 ? 6.180 -16.845 -1.855 1.00 63.81 84 ALA A CA 1
ATOM 705 C C . ALA A 1 84 ? 4.995 -15.894 -1.583 1.00 63.81 84 ALA A C 1
ATOM 707 O O . ALA A 1 84 ? 3.923 -16.094 -2.147 1.00 63.81 84 ALA A O 1
ATOM 708 N N . LEU A 1 85 ? 5.147 -14.894 -0.707 1.00 72.75 85 LEU A N 1
ATOM 709 C CA . LEU A 1 85 ? 4.061 -13.991 -0.322 1.00 72.75 85 LEU A CA 1
ATOM 710 C C . LEU A 1 85 ? 4.234 -12.600 -0.929 1.00 72.75 85 LEU A C 1
ATOM 712 O O . LEU A 1 85 ? 5.348 -12.096 -1.077 1.00 72.75 85 LEU A O 1
ATOM 716 N N . ILE A 1 86 ? 3.104 -11.966 -1.251 1.00 80.50 86 ILE A N 1
ATOM 717 C CA . ILE A 1 86 ? 3.068 -10.584 -1.729 1.00 80.50 86 ILE A CA 1
ATOM 718 C C . ILE 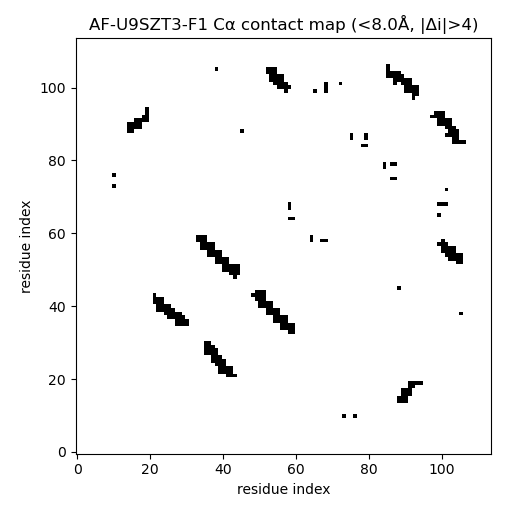A 1 86 ? 3.700 -9.681 -0.678 1.00 80.50 86 ILE A C 1
ATOM 720 O O . ILE A 1 86 ? 3.249 -9.608 0.467 1.00 80.50 86 ILE A O 1
ATOM 724 N N . LYS A 1 87 ? 4.750 -8.965 -1.078 1.00 83.62 87 LYS A N 1
ATOM 725 C CA . LYS A 1 87 ? 5.454 -8.071 -0.169 1.00 83.62 87 LYS A CA 1
ATOM 726 C C . LYS A 1 87 ? 4.566 -6.894 0.225 1.00 83.62 87 LYS A C 1
ATOM 728 O O . LYS A 1 87 ? 4.056 -6.176 -0.632 1.00 83.62 87 LYS A O 1
ATOM 733 N N . THR A 1 88 ? 4.459 -6.643 1.527 1.00 86.88 88 THR A N 1
ATOM 734 C CA . THR A 1 88 ? 3.910 -5.390 2.059 1.00 86.88 88 THR A CA 1
ATOM 735 C C . THR A 1 88 ? 5.050 -4.392 2.241 1.00 86.88 88 THR A C 1
ATOM 737 O O . THR A 1 88 ? 6.038 -4.685 2.915 1.00 86.88 88 THR A O 1
ATOM 740 N N . TYR A 1 89 ? 4.946 -3.226 1.605 1.00 87.56 89 TYR A N 1
ATOM 741 C CA . TYR A 1 89 ? 5.955 -2.166 1.689 1.00 87.56 89 TYR A CA 1
ATOM 742 C C . TYR A 1 89 ? 5.740 -1.246 2.890 1.00 87.56 89 TYR A C 1
ATOM 744 O O . TYR A 1 89 ? 6.705 -0.697 3.425 1.00 87.56 89 TYR A O 1
ATOM 752 N N . GLY A 1 90 ? 4.486 -1.085 3.306 1.00 89.44 90 GLY A N 1
ATOM 753 C CA . GLY A 1 90 ? 4.095 -0.208 4.395 1.00 89.44 90 GLY A CA 1
ATOM 754 C C . GLY A 1 90 ? 2.653 0.241 4.234 1.00 89.44 90 GLY A C 1
ATOM 755 O O . GLY A 1 90 ? 1.806 -0.510 3.745 1.00 89.44 90 GLY A O 1
ATOM 756 N N . PHE A 1 91 ? 2.381 1.477 4.630 1.00 91.25 91 PHE A N 1
ATOM 757 C CA . PHE A 1 91 ? 1.047 2.053 4.553 1.00 91.25 91 PHE A CA 1
ATOM 758 C C . PHE A 1 91 ? 1.091 3.531 4.178 1.00 91.25 91 PHE A C 1
ATOM 760 O O . PHE A 1 91 ? 2.099 4.216 4.350 1.00 91.25 91 PHE A O 1
ATOM 767 N N . THR A 1 92 ? -0.033 4.022 3.677 1.00 93.31 92 THR A N 1
ATOM 768 C CA . THR A 1 92 ? -0.271 5.433 3.389 1.00 93.31 92 THR A CA 1
ATOM 769 C C . THR A 1 92 ? -1.596 5.874 4.006 1.00 93.31 92 THR A C 1
ATOM 771 O O . THR A 1 92 ? -2.357 5.045 4.515 1.00 93.31 92 THR A O 1
ATOM 774 N N . LYS A 1 93 ? -1.861 7.179 4.004 1.00 91.31 93 LYS A N 1
ATOM 775 C CA . LYS A 1 93 ? -3.107 7.753 4.509 1.00 91.31 93 LYS A CA 1
ATOM 776 C C . LYS A 1 93 ? -3.716 8.653 3.443 1.00 91.31 93 LYS A C 1
ATOM 778 O O . LYS A 1 93 ? -3.071 9.609 3.020 1.00 91.31 93 LYS A O 1
ATOM 783 N N . ASP A 1 94 ? -4.933 8.336 3.011 1.00 88.50 94 ASP A N 1
ATOM 784 C CA . ASP A 1 94 ? -5.665 9.177 2.062 1.00 88.50 94 ASP A CA 1
ATOM 785 C C . ASP A 1 94 ? -6.051 10.495 2.760 1.00 88.50 94 ASP A C 1
ATOM 787 O O . ASP A 1 94 ? -6.765 10.458 3.768 1.00 88.50 94 ASP A O 1
ATOM 791 N N . PRO A 1 95 ? -5.592 11.659 2.264 1.00 85.56 95 PRO A N 1
ATOM 792 C CA . PRO A 1 95 ? -5.827 12.939 2.923 1.00 85.56 95 PRO A CA 1
ATOM 793 C C . PRO A 1 95 ? -7.278 13.428 2.821 1.00 85.56 95 PRO A C 1
ATOM 795 O O . PRO A 1 95 ? -7.665 14.309 3.582 1.00 85.56 95 PRO A O 1
ATOM 798 N N . GLN A 1 96 ? -8.075 12.905 1.885 1.00 86.69 96 GLN A N 1
ATOM 799 C CA . GLN A 1 96 ? -9.473 13.306 1.697 1.00 86.69 96 GLN A CA 1
ATOM 800 C C . GLN A 1 96 ? -10.415 12.491 2.578 1.00 86.69 96 GLN A C 1
ATOM 802 O O . GLN A 1 96 ? -11.405 13.013 3.086 1.00 86.69 96 GLN A O 1
ATOM 807 N N . LEU A 1 97 ? -10.114 11.202 2.734 1.00 83.12 97 LEU A N 1
ATOM 808 C CA . LEU A 1 97 ? -10.975 10.250 3.433 1.00 83.12 97 LEU A CA 1
ATOM 809 C C . LEU A 1 97 ? -10.534 9.984 4.879 1.00 83.12 97 LEU A C 1
ATOM 811 O O . LEU A 1 97 ? -11.283 9.369 5.629 1.00 83.12 97 LEU A O 1
ATOM 815 N N . ASP A 1 98 ? -9.336 10.434 5.258 1.00 83.75 98 ASP A N 1
ATOM 816 C CA . ASP A 1 98 ? -8.699 10.199 6.560 1.00 83.75 98 ASP A CA 1
ATOM 817 C C . ASP A 1 98 ? -8.514 8.709 6.915 1.00 83.75 98 ASP A C 1
ATOM 819 O O . ASP A 1 98 ? -8.425 8.331 8.080 1.00 83.75 98 ASP A O 1
ATOM 823 N N . ILE A 1 99 ? -8.405 7.845 5.903 1.00 85.19 99 ILE A N 1
ATOM 824 C CA . ILE A 1 99 ? -8.296 6.387 6.062 1.00 85.19 99 ILE A CA 1
ATOM 825 C C . ILE A 1 99 ? -6.885 5.872 5.783 1.00 85.19 99 ILE A C 1
ATOM 827 O O . ILE A 1 99 ? -6.183 6.366 4.894 1.00 85.19 99 ILE A O 1
ATOM 831 N N . TYR A 1 100 ? -6.495 4.821 6.504 1.00 88.62 100 TYR A N 1
ATOM 832 C CA . TYR A 1 100 ? -5.256 4.089 6.255 1.00 88.62 100 TYR A CA 1
ATOM 833 C C . TYR A 1 100 ? -5.407 3.076 5.116 1.00 88.62 100 TYR A C 1
ATOM 835 O O . TYR A 1 100 ? -6.428 2.401 4.974 1.00 88.62 100 TYR A O 1
ATOM 843 N N . ILE A 1 101 ? -4.357 2.967 4.303 1.00 91.62 101 ILE A N 1
ATOM 844 C CA . ILE A 1 101 ? -4.297 2.121 3.109 1.00 91.62 101 ILE A CA 1
ATOM 845 C C . ILE A 1 101 ? -2.991 1.326 3.144 1.00 91.62 101 ILE A C 1
ATOM 847 O O . ILE A 1 101 ? -1.922 1.896 3.364 1.00 91.62 101 ILE A O 1
ATOM 851 N N . LEU A 1 102 ? -3.061 0.013 2.910 1.00 92.12 102 LEU A N 1
ATOM 852 C CA . LEU A 1 102 ? -1.869 -0.832 2.788 1.00 92.12 102 LEU A CA 1
ATOM 853 C C . LEU A 1 102 ? -1.224 -0.654 1.413 1.00 92.12 102 LEU A C 1
ATOM 855 O O . LEU A 1 102 ? -1.921 -0.638 0.399 1.00 92.12 102 LEU A O 1
ATOM 859 N N . VAL A 1 103 ? 0.107 -0.580 1.386 1.00 93.12 103 VAL A N 1
ATOM 860 C CA . VAL A 1 103 ? 0.910 -0.496 0.160 1.00 93.12 103 VAL A CA 1
ATOM 861 C C . VAL A 1 103 ? 1.615 -1.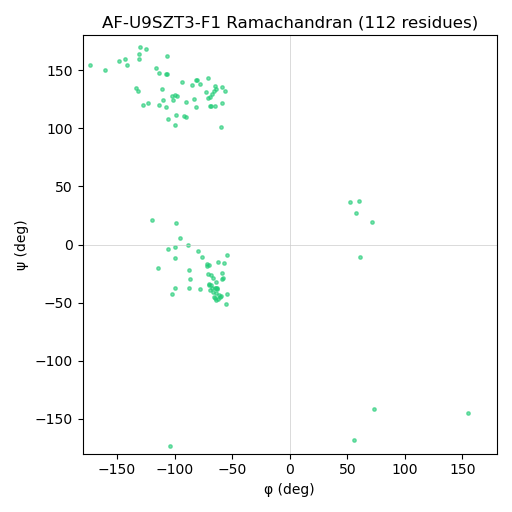832 -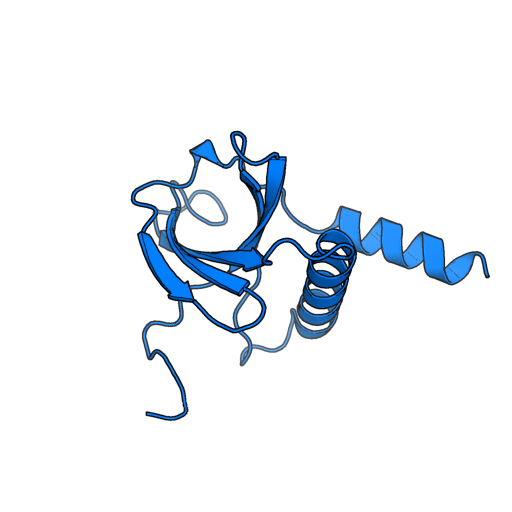0.055 1.00 93.12 103 VAL A C 1
ATOM 863 O O . VAL A 1 103 ? 2.426 -2.260 0.770 1.00 93.12 103 VAL A O 1
ATOM 866 N N . MET A 1 104 ? 1.311 -2.496 -1.165 1.00 92.19 104 MET A N 1
ATOM 867 C CA . MET A 1 104 ? 1.713 -3.875 -1.446 1.00 92.19 104 MET A CA 1
ATOM 868 C C . MET A 1 104 ? 2.335 -4.015 -2.841 1.00 92.19 104 MET A C 1
ATOM 870 O O . MET A 1 104 ? 2.140 -3.177 -3.724 1.00 92.19 104 MET A O 1
ATOM 874 N N . GLN A 1 105 ? 3.098 -5.086 -3.040 1.00 91.56 105 GLN A N 1
ATOM 875 C CA . GLN A 1 105 ? 3.676 -5.463 -4.327 1.00 91.56 105 GLN A CA 1
ATOM 876 C C . GLN A 1 105 ? 2.588 -5.821 -5.343 1.00 91.56 105 GLN A C 1
ATOM 878 O O . GLN A 1 105 ? 1.645 -6.549 -5.040 1.00 91.56 105 GLN A O 1
ATOM 883 N N . TYR A 1 106 ? 2.750 -5.330 -6.570 1.00 92.00 106 TYR A N 1
ATOM 884 C CA . TYR A 1 106 ? 1.937 -5.754 -7.703 1.00 92.00 106 TYR A CA 1
ATOM 885 C C . TYR A 1 106 ? 2.312 -7.169 -8.156 1.00 92.00 106 TYR A C 1
ATOM 887 O O . TYR A 1 106 ? 3.491 -7.467 -8.359 1.00 92.00 106 TYR A O 1
ATOM 895 N N . ALA A 1 107 ? 1.305 -8.026 -8.331 1.00 88.56 107 ALA A N 1
ATOM 896 C CA . ALA A 1 107 ? 1.454 -9.381 -8.851 1.00 88.56 107 ALA A CA 1
ATOM 897 C C . ALA A 1 107 ? 1.075 -9.405 -10.344 1.00 88.56 107 ALA A C 1
ATOM 899 O O . ALA A 1 107 ? -0.116 -9.372 -10.659 1.00 88.56 107 ALA A O 1
ATOM 900 N N . PRO A 1 108 ? 2.048 -9.452 -11.273 1.00 82.88 108 PRO A N 1
ATOM 901 C CA . PRO A 1 108 ? 1.765 -9.344 -12.705 1.00 82.88 108 PRO A CA 1
ATOM 902 C C . PRO A 1 108 ? 1.018 -10.559 -13.269 1.00 82.88 108 PRO A C 1
ATOM 904 O O . PRO A 1 108 ? 0.290 -10.419 -14.245 1.00 82.88 108 PR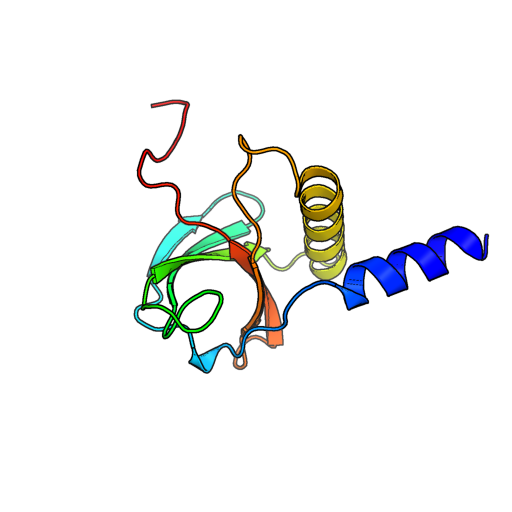O A O 1
ATOM 907 N N . GLU A 1 109 ? 1.161 -11.732 -12.646 1.00 82.81 109 GLU A N 1
ATOM 908 C CA . GLU A 1 109 ? 0.482 -12.965 -13.076 1.00 82.81 109 GLU A CA 1
ATOM 909 C C . GLU A 1 109 ? -0.985 -13.043 -12.617 1.00 82.81 109 GLU A C 1
ATOM 911 O O . GLU A 1 109 ? -1.736 -13.907 -13.061 1.00 82.81 109 GLU A O 1
ATOM 916 N N . GLY A 1 110 ? -1.436 -12.084 -11.803 1.00 78.62 110 GLY A N 1
ATOM 917 C CA . GLY A 1 110 ? -2.836 -11.960 -11.417 1.00 78.62 110 GLY A CA 1
ATOM 918 C C . GLY A 1 110 ? -3.301 -13.028 -10.424 1.00 78.62 110 GLY A C 1
ATOM 919 O O . GLY A 1 110 ? -2.607 -13.345 -9.462 1.00 78.62 110 GLY A O 1
ATOM 920 N N . ASP A 1 111 ? -4.534 -13.497 -10.612 1.00 77.38 111 ASP A N 1
ATOM 921 C CA . ASP A 1 111 ? -5.214 -14.426 -9.704 1.00 77.38 111 ASP A CA 1
ATOM 922 C C . ASP A 1 111 ? -4.827 -15.881 -10.016 1.00 77.38 111 ASP A C 1
ATOM 924 O O . ASP A 1 111 ? -4.793 -16.278 -11.179 1.00 77.38 111 ASP A O 1
ATOM 928 N N . LEU A 1 112 ? -4.582 -16.670 -8.968 1.00 75.75 112 LEU A N 1
ATOM 929 C CA . LEU A 1 112 ? -4.224 -18.089 -9.038 1.00 75.75 112 LEU A CA 1
ATOM 930 C C . LEU A 1 112 ? -5.381 -18.998 -9.487 1.00 75.75 112 LEU A C 1
ATOM 932 O O . LEU A 1 112 ? -5.137 -20.141 -9.861 1.00 75.75 112 LEU A O 1
ATOM 936 N N . HIS A 1 113 ? -6.629 -18.530 -9.417 1.00 75.56 113 HIS A N 1
ATOM 937 C CA . HIS A 1 113 ? -7.829 -19.307 -9.744 1.00 75.56 113 HIS A CA 1
ATOM 938 C C . HIS A 1 113 ? -8.384 -19.041 -11.155 1.00 75.56 113 HIS A C 1
ATOM 940 O O . HIS A 1 113 ? -9.552 -19.338 -11.414 1.00 75.56 113 HIS A O 1
ATOM 946 N N . LYS A 1 114 ? -7.576 -18.470 -12.054 1.00 56.44 114 LYS A N 1
ATOM 947 C CA . LYS A 1 114 ? -7.926 -18.309 -13.473 1.00 56.44 114 LYS A CA 1
ATOM 948 C C . LYS A 1 114 ? -7.622 -19.546 -14.309 1.00 56.44 114 LYS A C 1
ATOM 950 O O . LYS A 1 114 ? -6.628 -20.240 -14.009 1.00 56.44 114 LYS A O 1
#

Radius of gyration: 14.53 Å; Cα contacts (8 Å, |Δi|>4): 169; chains: 1; bounding box: 32×33×44 Å

Secondary structure (DSSP, 8-state):
--HHHHHHHHHHHTSEE--GGGEEEEEEEEE-SSEEEEEEEESSTTTTS--EEEEEEEEP--TTHHHHHHHHHHHHHHTTT-TTSPPEEEEEE-TTT--EEEEEE--TT--TT-

Solvent-accessible surface area (backbone atoms only — not comparable to full-atom values): 6738 Å² total; per-residue (Å²): 130,69,70,63,60,55,53,54,54,51,60,63,71,73,52,46,78,44,66,51,86,42,51,40,80,73,39,82,75,48,76,61,99,61,34,39,36,26,40,24,39,27,60,37,36,88,87,68,76,45,69,39,66,30,28,40,44,31,65,52,92,48,105,50,38,69,57,53,53,49,51,53,51,51,53,50,58,81,44,64,86,44,90,90,51,80,49,73,70,30,33,30,50,46,86,88,77,76,40,71,27,40,31,29,54,60,64,91,85,64,68,91,88,114

InterPro domains:
  IPR000719 Protein kinase domain [PS50011] (23-114)
  IPR001245 Serine-threonine/tyrosine-protein kinase, catalytic domain [PF07714] (25-114)
  IPR011009 Protein kinase-like domain superfamily [SSF56112] (12-113)

pLDDT: mean 79.65, std 15.98, range [36.12, 97.62]

Organism: Rhizophagus irregularis (strain DAOM 181602 / DAOM 197198 / MUCL 43194) (NCBI:txid747089)

Mean predicted aligned error: 8.31 Å

Foldseek 3Di:
DVVVVVVLVVLQVPFDEDEPVQWAPWAWDDDDPFWTKTWTFGQCPPPNPGIDIKIKIQTDDDVCRVVVVSVVSVVQVVVQPPPPDWHWRHWYADPVVRGIITITDDDPVPDPVD